Protein AF-A0A9W6JBR2-F1 (afdb_monomer)

Mean predicted aligned error: 6.33 Å

Sequence (77 aa):
MPSSPIFQAAKGTVFRHRKRGSTYTVVASATLQTNSPISDDASVVIYQSEDGKLWVRPVDEFFDGRFEELSPKDAPP

Organism: NCBI:txid518825

InterPro domains:
  IPR023387 DUF1653-like domain [PF07866] (14-64)
  IPR037135 DUF1653-like domain superfamily [G3DSA:2.30.30.320] (6-74)

Nearest PDB structures (foldseek):
  7krr-assembly1_B  TM=2.873E-01  e=1.617E+00  Severe acute respiratory syndrome coronavirus 2
  7sbo-assembly1_C  TM=3.039E-01  e=2.893E+00  Severe acute respiratory syndrome coronavirus 2
  6cs2-assembly1_A  TM=3.496E-01  e=4.852E+00  Severe acute respiratory syndrome-related coronavirus
  8uk1-assembly1_B  TM=2.811E-01  e=3.087E+00  Severe acute respiratory syndrome coronavirus 2

pLDDT: mean 88.45, std 14.84, range [40.59, 97.31]

Radius of gyration: 15.86 Å; Cα contacts (8 Å, |Δi|>4): 75; chains: 1; bounding box: 33×32×43 Å

Secondary structure (DSSP, 8-state):
-PPP----PPTT-EEE-TTT--EEE-----EE--SSPPPTT--EEEEE-TTS-EEEEEHHHHSSSSS----TTTS--

Structure (mmCIF, N/CA/C/O backbone):
data_AF-A0A9W6JBR2-F1
#
_entry.id   AF-A0A9W6JBR2-F1
#
loop_
_atom_site.group_PDB
_atom_site.id
_atom_site.type_symbol
_atom_site.label_atom_id
_atom_site.label_alt_id
_atom_site.label_comp_id
_atom_site.label_asym_id
_atom_site.label_entity_id
_atom_site.label_seq_id
_atom_site.pdbx_PDB_ins_code
_atom_site.Cartn_x
_atom_site.Cartn_y
_atom_site.Cartn_z
_atom_site.occupancy
_atom_site.B_iso_or_equiv
_atom_site.auth_seq_id
_atom_site.auth_comp_id
_atom_site.auth_asym_id
_atom_site.auth_atom_id
_atom_site.pdbx_PDB_model_num
ATOM 1 N N . MET A 1 1 ? 19.943 7.919 10.134 1.00 41.22 1 MET A N 1
ATOM 2 C CA . MET A 1 1 ? 19.825 8.352 8.725 1.00 41.22 1 MET A CA 1
ATOM 3 C C . MET A 1 1 ? 18.593 9.235 8.625 1.00 41.22 1 MET A C 1
ATOM 5 O O . MET A 1 1 ? 17.561 8.789 9.113 1.00 41.22 1 MET A O 1
ATOM 9 N N . PRO A 1 2 ? 18.673 10.476 8.122 1.00 40.59 2 PRO A N 1
ATOM 10 C CA . PRO A 1 2 ? 17.491 11.321 8.023 1.00 40.59 2 PRO A CA 1
ATOM 11 C C . PRO A 1 2 ? 16.557 10.735 6.961 1.00 40.59 2 PRO A C 1
ATOM 13 O O . PRO A 1 2 ? 16.954 10.511 5.819 1.00 40.59 2 PRO A O 1
ATOM 16 N N . SER A 1 3 ? 15.337 10.427 7.389 1.00 41.53 3 SER A N 1
ATOM 17 C CA . SER A 1 3 ? 14.210 10.008 6.566 1.00 41.53 3 SER A CA 1
ATOM 18 C C . SER A 1 3 ? 14.025 10.990 5.414 1.00 41.53 3 SER A C 1
ATOM 20 O O . SER A 1 3 ? 13.818 12.184 5.632 1.00 41.53 3 SER A O 1
ATOM 22 N N . SER A 1 4 ? 14.120 10.490 4.181 1.00 41.50 4 SER A N 1
ATOM 23 C CA . SER A 1 4 ? 13.784 11.260 2.987 1.00 41.50 4 SER A CA 1
ATOM 24 C C . SER A 1 4 ? 12.409 11.908 3.174 1.00 41.50 4 SER A C 1
ATOM 26 O O . SER A 1 4 ? 11.501 11.239 3.681 1.00 41.50 4 SER A O 1
ATOM 28 N N . PRO A 1 5 ? 12.226 13.184 2.792 1.00 47.00 5 PRO A N 1
ATOM 29 C CA . PRO A 1 5 ? 10.916 13.801 2.855 1.00 47.00 5 PRO A CA 1
ATOM 30 C C . PRO A 1 5 ? 9.995 12.994 1.945 1.00 47.00 5 PRO A C 1
ATOM 32 O O . PRO A 1 5 ? 10.164 12.970 0.726 1.00 47.00 5 PRO A O 1
ATOM 35 N N . ILE A 1 6 ? 9.043 12.283 2.548 1.00 54.34 6 ILE A N 1
ATOM 36 C CA . ILE A 1 6 ? 7.923 11.717 1.810 1.00 54.34 6 ILE A CA 1
ATOM 37 C C . ILE A 1 6 ? 7.236 12.935 1.201 1.00 54.34 6 ILE A C 1
ATOM 39 O O . ILE A 1 6 ? 6.675 13.750 1.933 1.00 54.34 6 ILE A O 1
ATOM 43 N N . PHE A 1 7 ? 7.309 13.097 -0.120 1.00 57.88 7 PHE A N 1
ATOM 44 C CA . PHE A 1 7 ? 6.408 14.003 -0.818 1.00 57.88 7 PHE A CA 1
ATOM 45 C C . PHE A 1 7 ? 4.992 13.457 -0.601 1.00 57.88 7 PHE A C 1
ATOM 47 O O . PHE A 1 7 ? 4.533 12.576 -1.323 1.00 57.88 7 PHE A O 1
ATOM 54 N N . GLN A 1 8 ? 4.333 13.913 0.464 1.00 63.12 8 GLN A N 1
ATOM 55 C CA . GLN A 1 8 ? 2.972 13.518 0.796 1.00 63.12 8 GLN A CA 1
ATOM 56 C C . GLN A 1 8 ? 2.032 14.287 -0.122 1.00 63.12 8 GLN A C 1
ATOM 58 O O . GLN A 1 8 ? 1.712 15.450 0.117 1.00 63.12 8 GLN A O 1
ATOM 63 N N . ALA A 1 9 ? 1.593 13.641 -1.198 1.00 78.06 9 ALA A N 1
ATOM 64 C CA . ALA A 1 9 ? 0.403 14.105 -1.887 1.00 78.06 9 ALA A CA 1
ATOM 65 C C . ALA A 1 9 ? -0.806 13.883 -0.963 1.00 78.06 9 ALA A C 1
ATOM 67 O O . ALA A 1 9 ? -0.938 12.823 -0.346 1.00 78.06 9 ALA A O 1
ATOM 68 N N . ALA A 1 10 ? -1.685 14.879 -0.852 1.00 84.81 10 ALA A N 1
ATOM 69 C CA . ALA A 1 10 ? -2.859 14.770 0.004 1.00 84.81 10 ALA A CA 1
ATOM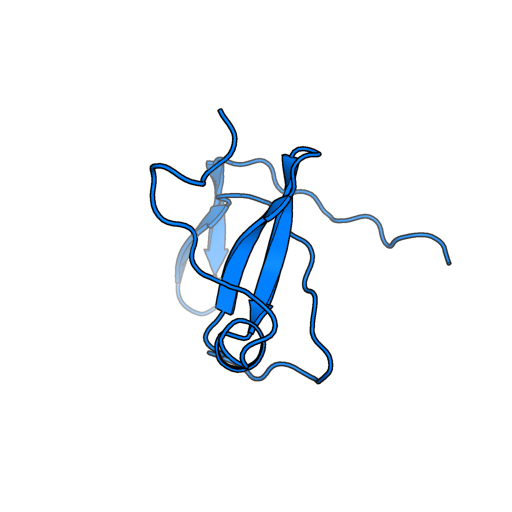 70 C C . ALA A 1 10 ? -3.816 13.688 -0.523 1.00 84.81 10 ALA A C 1
ATOM 72 O O . ALA A 1 10 ? -4.008 13.552 -1.737 1.00 84.81 10 ALA A O 1
ATOM 73 N N . LYS A 1 11 ? -4.455 12.945 0.386 1.00 91.06 11 LYS A N 1
ATOM 74 C CA . LYS A 1 11 ? -5.544 12.022 0.038 1.00 91.06 11 LYS A CA 1
ATOM 75 C C . LYS A 1 11 ? -6.621 12.764 -0.764 1.00 91.06 11 LYS A C 1
ATOM 77 O O . LYS A 1 11 ? -7.012 13.868 -0.404 1.00 91.06 11 LY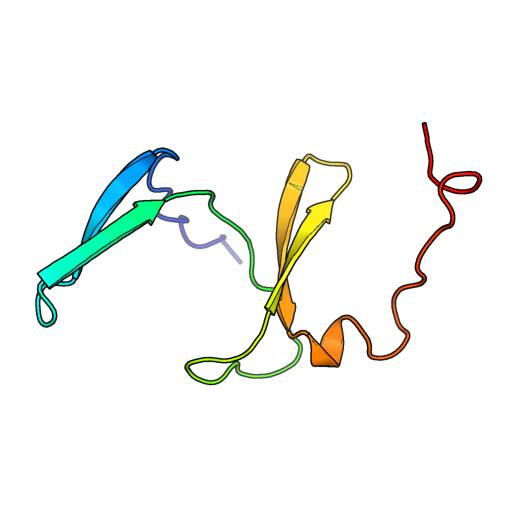S A O 1
ATOM 82 N N . GLY A 1 12 ? -7.086 12.159 -1.853 1.00 93.56 12 GLY A N 1
ATOM 83 C CA . GLY A 1 12 ? -8.039 12.755 -2.792 1.00 93.56 12 GLY A CA 1
ATOM 84 C C . GLY A 1 12 ? -7.398 13.547 -3.936 1.00 93.56 12 GLY A C 1
ATOM 85 O O . GLY A 1 12 ? -8.092 13.876 -4.895 1.00 93.56 12 GLY A O 1
ATOM 86 N N . THR A 1 13 ? -6.087 13.815 -3.897 1.00 95.69 13 THR A N 1
ATOM 87 C CA . THR A 1 13 ? -5.396 14.484 -5.013 1.00 95.69 13 THR A CA 1
ATOM 88 C C . THR A 1 13 ? -5.414 13.592 -6.252 1.00 95.69 13 THR A C 1
ATOM 90 O O . THR A 1 13 ? -5.072 12.411 -6.169 1.00 95.69 13 THR A O 1
ATOM 93 N N . VAL A 1 14 ? -5.776 14.154 -7.408 1.00 96.19 14 VAL A N 1
ATOM 94 C CA . VAL A 1 14 ? -5.848 13.425 -8.682 1.00 96.19 14 VAL A CA 1
ATOM 95 C C . VAL A 1 14 ? -4.619 13.719 -9.542 1.00 96.19 14 VAL A C 1
ATOM 97 O O . VAL A 1 14 ? -4.294 14.874 -9.810 1.00 96.19 14 VAL A O 1
ATOM 100 N N . PHE A 1 15 ? -3.961 12.666 -10.022 1.00 95.19 15 PHE A N 1
ATOM 101 C CA . PHE A 1 15 ? -2.832 12.717 -10.948 1.00 95.19 15 PHE A CA 1
ATOM 102 C C . PHE A 1 15 ? -3.209 12.102 -12.292 1.00 95.19 15 PHE A C 1
ATOM 104 O O . PHE A 1 15 ? -3.960 11.133 -12.359 1.00 95.19 15 PHE A O 1
ATOM 111 N N . ARG A 1 16 ? -2.636 12.625 -13.378 1.00 96.94 16 ARG A N 1
ATOM 112 C CA . ARG A 1 16 ? -2.774 12.061 -14.726 1.00 96.94 16 ARG A CA 1
ATOM 113 C C . ARG A 1 16 ? -1.439 11.497 -15.197 1.00 96.94 16 ARG A C 1
ATOM 115 O O . ARG A 1 16 ? -0.436 12.210 -15.230 1.00 96.94 16 ARG A O 1
ATOM 122 N N . HIS A 1 17 ? -1.425 10.236 -15.623 1.00 95.88 17 HIS A N 1
ATOM 123 C CA . HIS A 1 17 ? -0.242 9.624 -16.220 1.00 95.88 17 HIS A CA 1
ATOM 124 C C . HIS A 1 17 ? 0.016 10.224 -17.606 1.00 95.88 17 HIS A C 1
ATOM 126 O O . HIS A 1 17 ? -0.781 10.050 -18.529 1.00 95.88 17 HIS A O 1
ATOM 132 N N . ARG A 1 18 ? 1.144 10.926 -17.766 1.00 95.69 18 ARG A N 1
ATOM 133 C CA . ARG A 1 18 ? 1.431 11.749 -18.957 1.00 95.69 18 ARG A CA 1
ATOM 134 C C . ARG A 1 18 ? 1.382 10.965 -20.271 1.00 95.69 18 ARG A C 1
ATOM 136 O O . ARG A 1 18 ? 0.808 11.451 -21.235 1.00 95.69 18 ARG A O 1
ATOM 143 N N . LYS A 1 19 ? 1.938 9.748 -20.296 1.00 96.44 19 LYS A N 1
ATOM 144 C CA . LYS A 1 19 ? 2.028 8.922 -21.514 1.00 96.44 19 LYS A CA 1
ATOM 145 C C . LYS A 1 19 ? 0.728 8.183 -21.857 1.00 96.44 19 LYS A C 1
ATOM 147 O O . LYS A 1 19 ? 0.406 8.052 -23.027 1.00 96.44 19 LYS A O 1
ATOM 152 N N . ARG A 1 20 ? 0.002 7.674 -20.852 1.00 95.88 20 ARG A N 1
ATOM 153 C CA . ARG A 1 20 ? -1.207 6.834 -21.059 1.00 95.88 20 ARG A CA 1
ATOM 154 C C . ARG A 1 20 ? -2.513 7.633 -21.015 1.00 95.88 20 ARG A C 1
ATOM 156 O O . ARG A 1 20 ? -3.525 7.157 -21.500 1.00 95.88 20 ARG A O 1
ATOM 163 N N . GLY A 1 21 ? -2.511 8.820 -20.410 1.00 96.38 21 GLY A N 1
ATOM 164 C CA . GLY A 1 21 ? -3.704 9.652 -20.245 1.00 96.38 21 GLY A CA 1
ATOM 165 C C . GLY A 1 21 ? -4.615 9.270 -19.072 1.00 96.38 21 GLY A C 1
ATOM 166 O O . GLY A 1 21 ? -5.436 10.094 -18.688 1.00 96.38 21 GLY A O 1
ATOM 167 N N . SER A 1 22 ? -4.444 8.089 -18.470 1.00 97.31 22 SER A N 1
ATOM 168 C CA . SER A 1 22 ? -5.221 7.615 -17.314 1.00 97.31 22 SER A CA 1
ATOM 169 C C . SER A 1 22 ? -5.058 8.504 -16.076 1.00 97.31 22 SER A C 1
ATOM 171 O O . SER A 1 22 ? -3.984 9.070 -15.850 1.00 97.31 22 SER A O 1
ATOM 173 N N . THR A 1 23 ? -6.104 8.582 -15.256 1.00 97.25 23 THR A N 1
ATOM 174 C CA . THR A 1 23 ? -6.131 9.337 -13.995 1.00 97.25 23 THR A CA 1
ATOM 175 C C . THR A 1 23 ? -6.115 8.414 -12.783 1.00 97.25 23 THR A C 1
ATOM 177 O O . THR A 1 23 ? -6.735 7.356 -12.807 1.00 97.25 23 THR A O 1
ATOM 180 N N . TYR A 1 24 ? -5.451 8.847 -11.714 1.00 96.50 24 TYR A N 1
ATOM 181 C CA . TYR A 1 24 ? -5.310 8.120 -10.455 1.00 96.50 24 TYR A CA 1
ATOM 182 C C . TYR A 1 24 ? -5.549 9.069 -9.288 1.00 96.50 24 TYR A C 1
ATOM 184 O O . TYR A 1 24 ? -5.091 10.210 -9.319 1.00 96.50 24 TYR A O 1
ATOM 192 N N . THR A 1 25 ? -6.222 8.590 -8.249 1.00 96.44 25 THR A N 1
ATOM 193 C CA . THR A 1 25 ? -6.479 9.362 -7.030 1.00 96.44 25 THR A CA 1
ATOM 194 C C . THR A 1 25 ? -5.598 8.840 -5.908 1.00 96.44 25 THR A C 1
ATOM 196 O O . THR A 1 25 ? -5.544 7.635 -5.668 1.00 96.44 25 THR A O 1
ATOM 199 N N . VAL A 1 26 ? -4.920 9.736 -5.195 1.00 95.25 26 VAL A N 1
ATOM 200 C CA . VAL A 1 26 ? -4.134 9.368 -4.015 1.00 95.25 26 VAL A CA 1
ATOM 201 C C . VAL A 1 26 ? -5.075 8.920 -2.904 1.00 95.25 26 VAL A C 1
ATOM 203 O O . VAL A 1 26 ? -5.920 9.690 -2.450 1.00 95.25 26 VAL A O 1
ATOM 206 N N . VAL A 1 27 ? -4.913 7.681 -2.444 1.00 95.25 27 VAL A N 1
ATOM 207 C CA . VAL A 1 27 ? -5.711 7.120 -1.344 1.00 95.25 27 VAL A CA 1
ATOM 208 C C . VAL A 1 27 ? -5.019 7.334 -0.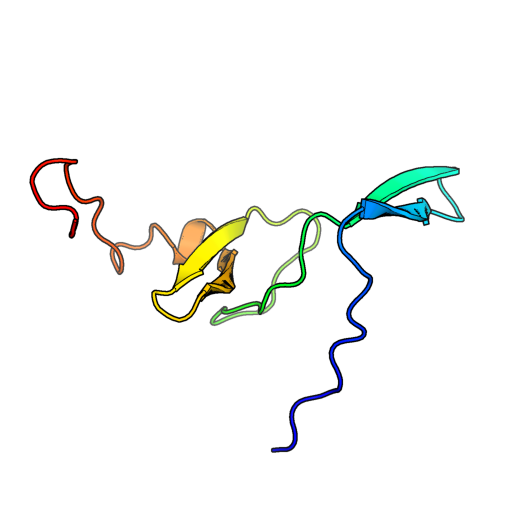000 1.00 95.25 27 VAL A C 1
ATOM 210 O O . VAL A 1 27 ? -5.666 7.755 0.957 1.00 95.25 27 VAL A O 1
ATOM 213 N N . ALA A 1 28 ? -3.712 7.074 0.070 1.00 92.19 28 ALA A N 1
ATOM 214 C CA . ALA A 1 28 ? -2.882 7.306 1.246 1.00 92.19 28 ALA A CA 1
ATOM 215 C C . ALA A 1 28 ? -1.384 7.260 0.887 1.00 92.19 28 ALA A C 1
ATOM 217 O O . ALA A 1 28 ? -1.019 6.819 -0.202 1.00 92.19 28 ALA A O 1
ATOM 218 N N . SER A 1 29 ? -0.528 7.691 1.818 1.00 91.75 29 SER A N 1
ATOM 219 C CA . SER A 1 29 ? 0.923 7.454 1.778 1.00 91.75 29 SER A CA 1
ATOM 220 C C . SER A 1 29 ? 1.280 6.340 2.764 1.00 91.75 29 SER A C 1
ATOM 222 O O . SER A 1 29 ? 0.765 6.332 3.880 1.00 91.75 29 SER A O 1
ATOM 224 N N . ALA A 1 30 ? 2.157 5.418 2.370 1.00 94.06 30 ALA A N 1
ATOM 225 C CA . ALA A 1 30 ? 2.540 4.261 3.178 1.00 94.06 30 ALA A CA 1
ATOM 226 C C . ALA A 1 30 ? 4.040 3.954 3.039 1.00 94.06 30 ALA A C 1
ATOM 228 O O . ALA A 1 30 ? 4.690 4.401 2.092 1.00 94.06 30 ALA A O 1
ATOM 229 N N . THR A 1 31 ? 4.598 3.216 4.000 1.00 95.12 31 THR A N 1
ATOM 230 C CA . THR A 1 31 ? 6.015 2.815 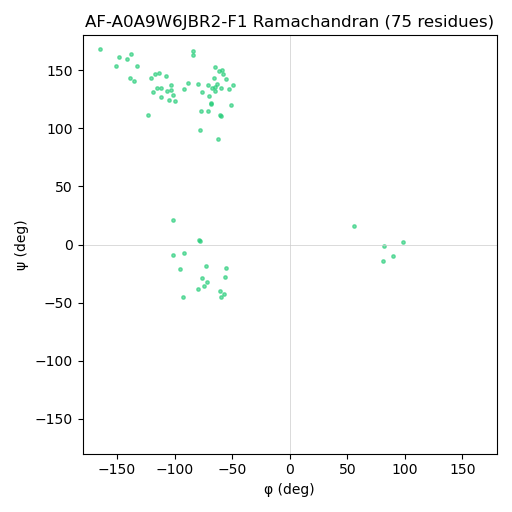4.009 1.00 95.12 31 THR A CA 1
ATOM 231 C C . THR A 1 31 ? 6.161 1.384 3.503 1.00 95.12 31 THR A C 1
ATOM 233 O O . THR A 1 31 ? 5.569 0.475 4.080 1.00 95.12 31 THR A O 1
ATOM 236 N N . LEU A 1 32 ? 6.972 1.171 2.464 1.00 96.12 32 LEU A N 1
ATOM 237 C CA . LEU A 1 32 ? 7.320 -0.175 2.008 1.00 96.12 32 LEU A CA 1
ATOM 238 C C . LEU A 1 32 ? 8.235 -0.862 3.031 1.00 96.12 32 LEU A C 1
ATOM 240 O O . LEU A 1 32 ? 9.270 -0.315 3.414 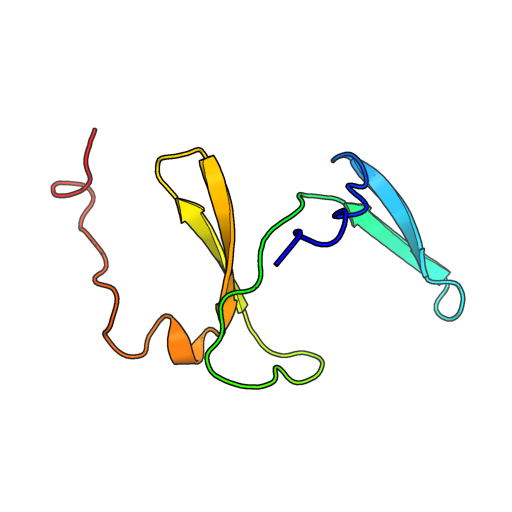1.00 96.12 32 LEU A O 1
ATOM 244 N N . GLN A 1 33 ? 7.858 -2.068 3.441 1.00 95.06 33 GLN A N 1
ATOM 245 C CA . GLN A 1 33 ? 8.645 -2.961 4.276 1.00 95.06 33 GLN A CA 1
ATOM 246 C C . GLN A 1 33 ? 8.823 -4.283 3.532 1.00 95.06 33 GLN A C 1
ATOM 248 O O . GLN A 1 33 ? 7.866 -5.020 3.318 1.00 95.06 33 GLN A O 1
ATOM 253 N N . THR A 1 34 ? 10.053 -4.561 3.119 1.00 96.19 34 THR A N 1
ATOM 254 C CA . THR A 1 34 ? 10.408 -5.752 2.343 1.00 96.19 34 THR A CA 1
ATOM 255 C C . THR A 1 34 ? 11.848 -6.150 2.640 1.00 96.19 34 THR A C 1
ATOM 257 O O . THR A 1 34 ? 12.662 -5.310 3.039 1.00 96.19 34 THR A O 1
ATOM 260 N N . ASN A 1 35 ? 12.155 -7.433 2.475 1.00 92.75 35 ASN A N 1
ATOM 261 C CA . ASN A 1 35 ? 13.499 -7.984 2.609 1.00 92.75 35 ASN A CA 1
ATOM 262 C C . ASN A 1 35 ? 14.276 -8.023 1.279 1.00 92.75 35 ASN A C 1
ATOM 264 O O . ASN A 1 35 ? 15.467 -8.338 1.283 1.00 92.75 35 ASN A O 1
ATOM 268 N N . SER A 1 36 ? 13.624 -7.713 0.156 1.00 91.06 36 SER A N 1
ATOM 269 C CA . SER A 1 36 ? 14.182 -7.854 -1.188 1.00 91.06 36 SER A CA 1
ATOM 270 C C . SER A 1 36 ? 13.637 -6.781 -2.143 1.00 91.06 36 SER A C 1
ATOM 272 O O . SER A 1 36 ? 12.648 -6.113 -1.843 1.00 91.06 36 SER A O 1
ATOM 274 N N . PRO A 1 37 ? 14.297 -6.520 -3.285 1.00 94.38 37 PRO A N 1
ATOM 275 C CA . PRO A 1 37 ? 13.753 -5.610 -4.286 1.00 94.38 37 PRO A CA 1
ATOM 276 C C . PRO A 1 37 ? 12.395 -6.092 -4.809 1.00 94.38 37 PRO A C 1
ATOM 278 O O . PRO A 1 37 ? 12.244 -7.254 -5.180 1.00 94.38 37 PRO A O 1
ATOM 281 N N . ILE A 1 38 ? 11.432 -5.177 -4.905 1.00 94.06 38 ILE A N 1
ATOM 282 C CA . ILE A 1 38 ? 10.115 -5.460 -5.476 1.00 94.06 38 ILE A CA 1
ATOM 283 C C . ILE A 1 38 ? 10.118 -5.232 -6.995 1.00 94.06 38 ILE A C 1
ATOM 285 O O . ILE A 1 38 ? 10.716 -4.272 -7.486 1.00 94.06 38 ILE A O 1
ATOM 289 N N . SER A 1 39 ? 9.466 -6.127 -7.738 1.00 94.62 39 SER A N 1
ATOM 290 C CA . SER A 1 39 ? 9.317 -6.020 -9.197 1.00 94.62 39 SER A CA 1
ATOM 291 C C . SER A 1 39 ? 8.134 -5.131 -9.588 1.00 94.62 39 SER A C 1
ATOM 293 O O . SER A 1 39 ? 7.249 -4.869 -8.773 1.00 94.62 39 SER A O 1
ATOM 295 N N . ASP A 1 40 ? 8.108 -4.686 -10.846 1.00 94.56 40 ASP A N 1
ATOM 296 C CA . ASP A 1 40 ? 6.911 -4.054 -11.413 1.00 94.56 40 ASP A CA 1
ATOM 297 C C . ASP A 1 40 ? 5.715 -5.019 -11.342 1.00 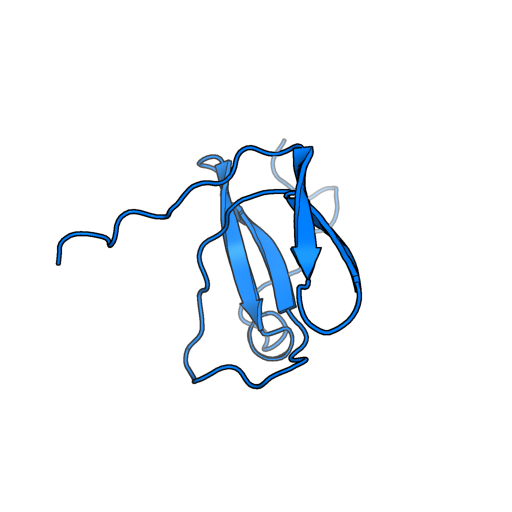94.56 40 ASP A C 1
ATOM 299 O O . ASP A 1 40 ? 5.895 -6.237 -11.410 1.00 94.56 40 ASP A O 1
ATOM 303 N N . ASP A 1 41 ? 4.513 -4.471 -11.158 1.00 93.50 41 ASP A N 1
ATOM 304 C CA . ASP A 1 41 ? 3.255 -5.219 -10.986 1.00 93.50 41 ASP A CA 1
ATOM 305 C C . ASP A 1 41 ? 3.232 -6.252 -9.831 1.00 93.50 41 ASP A C 1
ATOM 307 O O . ASP A 1 41 ? 2.338 -7.100 -9.753 1.00 93.50 41 ASP A O 1
ATOM 311 N N . ALA A 1 42 ? 4.181 -6.187 -8.892 1.00 96.06 42 ALA A N 1
ATOM 312 C CA . ALA A 1 42 ? 4.196 -7.081 -7.740 1.00 96.06 42 ALA A CA 1
ATOM 313 C C . ALA A 1 42 ? 2.964 -6.888 -6.839 1.00 96.06 42 ALA A C 1
ATOM 315 O O . ALA A 1 42 ? 2.547 -5.770 -6.524 1.00 96.06 42 ALA A O 1
ATOM 316 N N . SER A 1 43 ? 2.405 -8.006 -6.373 1.00 97.25 43 SER A N 1
ATOM 317 C CA . SER A 1 43 ? 1.263 -8.002 -5.458 1.00 97.25 43 SER A CA 1
ATOM 318 C C . SER A 1 43 ? 1.700 -7.647 -4.036 1.00 97.25 43 SER A C 1
ATOM 320 O O . SER A 1 43 ? 2.643 -8.230 -3.498 1.00 97.25 43 SER A O 1
ATOM 322 N N . VAL A 1 44 ? 0.984 -6.711 -3.410 1.00 97.25 44 VAL A N 1
ATOM 323 C CA . VAL A 1 44 ? 1.293 -6.199 -2.067 1.00 97.25 44 VAL A CA 1
ATOM 324 C C . VAL A 1 44 ? 0.058 -6.148 -1.172 1.00 97.25 44 VAL A C 1
ATOM 326 O O . VAL A 1 44 ? -1.064 -5.982 -1.649 1.00 97.25 44 VAL A O 1
ATOM 329 N N . VAL A 1 45 ? 0.284 -6.232 0.137 1.00 97.19 45 VAL A N 1
ATOM 330 C CA . VAL A 1 45 ? -0.700 -5.977 1.194 1.00 97.19 45 VAL A CA 1
ATOM 331 C C . VAL A 1 45 ? -0.426 -4.605 1.798 1.00 97.19 45 VAL A C 1
ATOM 333 O O . VAL A 1 45 ? 0.718 -4.284 2.129 1.00 97.19 45 VAL A O 1
ATOM 336 N N . ILE A 1 46 ? -1.478 -3.799 1.955 1.00 96.88 46 ILE A N 1
ATOM 337 C CA . ILE A 1 46 ? -1.433 -2.539 2.704 1.00 96.88 46 ILE A CA 1
ATOM 338 C C . ILE A 1 46 ? -2.122 -2.772 4.046 1.00 96.88 46 ILE A C 1
ATOM 340 O O . ILE A 1 46 ? -3.277 -3.189 4.072 1.00 96.88 46 ILE A O 1
ATOM 344 N N . TYR A 1 47 ? -1.434 -2.490 5.148 1.00 96.12 47 TYR A N 1
ATOM 345 C CA . TYR A 1 47 ? -1.961 -2.659 6.504 1.00 96.12 47 TYR A CA 1
ATOM 346 C C . TYR A 1 47 ? -1.576 -1.478 7.395 1.00 96.12 47 TYR A C 1
ATOM 348 O O . TYR A 1 47 ? -0.710 -0.672 7.046 1.00 96.12 47 TYR A O 1
ATOM 356 N N . GLN A 1 48 ? -2.252 -1.349 8.533 1.00 95.50 48 GLN A N 1
A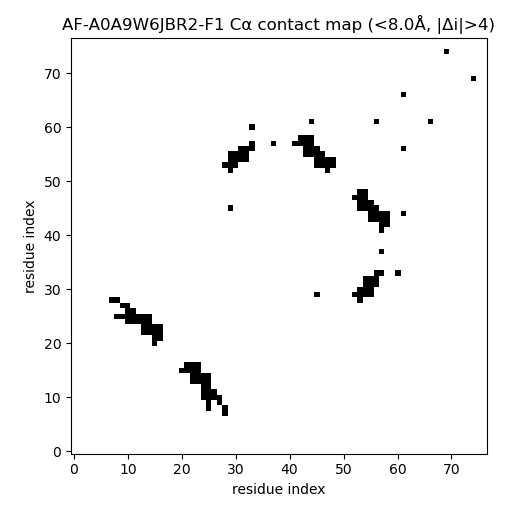TOM 357 C CA . GLN A 1 48 ? -2.057 -0.263 9.488 1.00 95.50 48 GLN A CA 1
ATOM 358 C C . GLN A 1 48 ? -1.518 -0.826 10.805 1.00 95.50 48 GLN A C 1
ATOM 360 O O . GLN A 1 48 ? -2.017 -1.842 11.280 1.00 95.50 48 GLN A O 1
ATOM 365 N N . SER A 1 49 ? -0.503 -0.188 11.386 1.00 94.12 49 SER A N 1
ATOM 366 C CA . SER A 1 49 ? -0.066 -0.480 12.756 1.00 94.12 49 SER A CA 1
ATOM 367 C C . SER A 1 49 ? -0.900 0.280 13.790 1.00 94.12 49 SER A C 1
ATOM 369 O O . SER A 1 49 ? -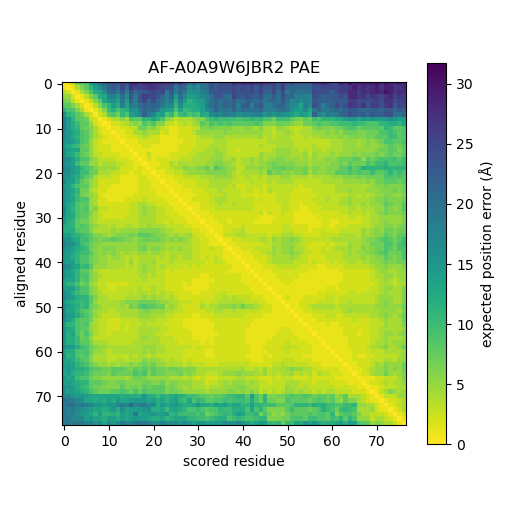1.615 1.221 13.457 1.00 94.12 49 SER A O 1
ATOM 371 N N . GLU A 1 50 ? -0.785 -0.105 15.060 1.00 93.94 50 GLU A N 1
ATOM 372 C CA . GLU A 1 50 ? -1.529 0.498 16.180 1.00 93.94 50 GLU A CA 1
ATOM 373 C C . GLU A 1 50 ? -1.323 2.020 16.315 1.00 93.94 50 GLU A C 1
ATOM 375 O O . GLU A 1 50 ? -2.216 2.738 16.752 1.00 93.94 50 GLU A O 1
ATOM 380 N N . ASP A 1 51 ? -0.171 2.538 15.879 1.00 93.06 51 ASP A N 1
ATOM 381 C CA . ASP A 1 51 ? 0.155 3.973 15.840 1.00 93.06 51 ASP A CA 1
ATOM 382 C C . ASP A 1 51 ? -0.474 4.724 14.644 1.00 93.06 51 ASP A C 1
ATOM 384 O O . ASP A 1 51 ? -0.208 5.907 14.422 1.00 93.06 51 ASP A O 1
ATOM 388 N N . GLY A 1 52 ? -1.291 4.039 13.843 1.00 91.81 52 GLY A N 1
ATOM 389 C CA . GLY A 1 52 ? -1.965 4.582 12.671 1.00 91.81 52 GLY A CA 1
ATOM 390 C C . GLY A 1 52 ? -1.104 4.635 11.406 1.00 91.81 52 GLY A C 1
ATOM 391 O O . GLY A 1 52 ? -1.610 5.038 10.351 1.00 91.81 52 GLY A O 1
ATOM 392 N N . LYS A 1 53 ? 0.167 4.221 11.462 1.00 94.19 53 LYS A N 1
ATOM 393 C CA . LYS A 1 53 ? 1.065 4.226 10.303 1.00 94.19 53 LYS A CA 1
ATOM 394 C C . LYS A 1 53 ? 0.676 3.147 9.295 1.00 94.19 53 LYS A C 1
ATOM 396 O O . LYS A 1 53 ? 0.400 2.007 9.653 1.00 94.19 53 LYS A O 1
ATOM 401 N N . LEU A 1 54 ? 0.702 3.507 8.011 1.00 96.31 54 LEU A N 1
ATOM 402 C CA . LEU A 1 54 ? 0.447 2.571 6.920 1.00 96.31 54 LEU A CA 1
ATOM 403 C C . LEU A 1 54 ? 1.736 1.927 6.416 1.00 96.31 54 LEU A C 1
ATOM 405 O O . LEU A 1 54 ? 2.728 2.605 6.115 1.00 96.31 54 LEU A O 1
ATOM 409 N N . TRP A 1 55 ? 1.669 0.615 6.257 1.00 96.38 55 TRP A N 1
ATOM 410 C CA . TRP A 1 55 ? 2.723 -0.244 5.752 1.00 96.38 55 TRP A CA 1
ATOM 411 C C . TRP A 1 55 ? 2.285 -0.903 4.453 1.00 96.38 55 TRP A C 1
ATOM 413 O O . TRP A 1 55 ? 1.111 -1.211 4.265 1.00 96.38 55 TRP A O 1
ATOM 423 N N . VAL A 1 56 ? 3.246 -1.115 3.564 1.00 97.12 56 VAL A N 1
ATOM 424 C CA . VAL A 1 56 ? 3.094 -1.928 2.357 1.00 97.12 56 VAL A CA 1
ATOM 425 C C . VAL A 1 56 ? 4.087 -3.073 2.466 1.00 97.12 56 VAL A C 1
ATOM 427 O O . VAL A 1 56 ? 5.256 -2.819 2.754 1.00 97.12 56 VAL A O 1
ATOM 430 N N . ARG A 1 57 ? 3.657 -4.310 2.235 1.00 96.81 57 ARG A N 1
ATOM 431 C CA . ARG A 1 57 ? 4.531 -5.492 2.253 1.00 96.81 57 ARG A CA 1
ATOM 432 C C . ARG A 1 57 ? 4.173 -6.442 1.104 1.00 96.81 57 ARG A C 1
ATOM 434 O O . ARG A 1 57 ? 2.987 -6.542 0.786 1.00 96.81 57 ARG A O 1
ATOM 441 N N . PRO A 1 58 ? 5.145 -7.117 0.464 1.00 97.12 58 PRO A N 1
ATOM 442 C CA . PRO A 1 58 ? 4.856 -8.146 -0.536 1.00 97.12 58 PRO A CA 1
ATOM 443 C C . PRO A 1 58 ? 3.935 -9.247 0.007 1.00 97.12 58 PRO A C 1
ATOM 445 O O . PRO A 1 58 ? 4.030 -9.613 1.178 1.00 97.12 58 PRO A O 1
ATOM 448 N N . VAL A 1 59 ? 3.023 -9.751 -0.831 1.00 96.19 59 VAL A N 1
ATOM 449 C CA . VAL A 1 59 ? 2.047 -10.792 -0.442 1.00 96.19 59 VAL A CA 1
ATOM 450 C C . VAL A 1 59 ? 2.751 -12.068 0.021 1.00 96.19 59 VAL A C 1
ATOM 452 O O . VAL A 1 59 ? 2.401 -12.618 1.059 1.00 96.19 59 VAL A O 1
ATOM 455 N N . ASP A 1 60 ? 3.764 -12.512 -0.713 1.00 94.38 60 ASP A N 1
ATOM 456 C CA . ASP A 1 60 ? 4.571 -13.687 -0.381 1.00 94.38 60 ASP A CA 1
ATOM 457 C C . ASP A 1 60 ? 5.284 -13.546 0.970 1.00 94.38 60 ASP A C 1
ATOM 459 O O . ASP A 1 60 ? 5.289 -14.491 1.747 1.00 94.38 60 ASP A O 1
ATOM 463 N N . GLU A 1 61 ? 5.813 -12.362 1.291 1.00 95.31 61 GLU A N 1
ATOM 464 C CA . GLU A 1 61 ? 6.398 -12.077 2.606 1.00 95.31 61 GLU A CA 1
ATOM 465 C C . GLU A 1 61 ? 5.365 -11.943 3.730 1.00 95.31 61 GLU A C 1
ATOM 467 O O . GLU A 1 61 ? 5.692 -12.199 4.887 1.00 95.31 61 GLU A O 1
ATOM 472 N N . PHE A 1 62 ? 4.163 -11.443 3.436 1.00 95.81 62 PHE A N 1
ATOM 473 C CA . PHE A 1 62 ? 3.122 -11.250 4.448 1.00 95.81 62 PHE A CA 1
ATOM 474 C C . PHE A 1 62 ? 2.487 -12.588 4.850 1.00 95.81 62 PHE A C 1
ATOM 476 O O . PHE A 1 62 ? 2.176 -12.799 6.018 1.00 95.81 62 PHE A O 1
ATOM 483 N N . PHE A 1 63 ? 2.341 -13.513 3.902 1.00 95.56 63 PHE A N 1
ATOM 484 C CA . PHE A 1 63 ? 1.741 -14.830 4.129 1.00 95.56 63 PHE A CA 1
ATOM 485 C C . PHE A 1 63 ? 2.777 -15.961 4.262 1.00 95.56 63 PHE A C 1
ATOM 487 O O . PHE A 1 63 ? 2.432 -17.130 4.110 1.00 95.56 63 PHE A O 1
ATOM 494 N N . ASP A 1 64 ? 4.036 -15.647 4.586 1.00 94.44 64 ASP A N 1
ATOM 495 C CA . ASP A 1 64 ? 5.098 -16.648 4.794 1.00 94.44 64 ASP A CA 1
ATOM 496 C C . ASP A 1 64 ? 5.046 -17.357 6.163 1.00 94.44 64 ASP A C 1
ATOM 498 O O . ASP A 1 64 ? 5.913 -18.176 6.474 1.00 94.44 64 ASP A O 1
ATOM 502 N N . GLY A 1 65 ? 4.039 -17.045 6.984 1.00 93.38 65 GLY A N 1
ATOM 503 C CA . GLY A 1 65 ? 3.850 -17.597 8.327 1.00 93.38 65 GLY A CA 1
ATOM 504 C C . GLY A 1 65 ? 4.342 -16.703 9.469 1.00 93.38 65 GLY A C 1
ATOM 505 O O . GLY A 1 65 ? 4.234 -17.098 10.627 1.00 93.38 65 GLY A O 1
ATOM 506 N N . ARG A 1 66 ? 4.857 -15.495 9.190 1.00 91.19 66 ARG A N 1
ATOM 507 C CA . ARG A 1 66 ? 5.190 -14.498 10.233 1.00 91.19 66 ARG A CA 1
ATOM 508 C C . ARG A 1 66 ? 3.973 -13.841 10.886 1.00 91.19 66 ARG A C 1
ATOM 510 O O . ARG A 1 66 ? 4.123 -13.238 11.947 1.00 91.19 66 ARG A O 1
ATOM 517 N N . PHE A 1 67 ? 2.811 -13.916 10.245 1.00 94.00 67 PHE A N 1
ATOM 518 C CA . PHE A 1 67 ? 1.560 -13.336 10.720 1.00 94.00 67 PHE A CA 1
ATOM 519 C C . PHE A 1 67 ? 0.511 -14.432 10.892 1.00 94.00 67 PHE A C 1
ATOM 521 O O . PHE A 1 67 ? 0.445 -15.368 10.096 1.00 94.00 67 PHE A O 1
ATOM 528 N N . GLU A 1 68 ? -0.312 -14.286 11.924 1.00 93.44 68 GLU A N 1
ATOM 529 C CA . GLU A 1 68 ? -1.458 -15.146 12.200 1.00 93.44 68 GLU A CA 1
ATOM 530 C C . GLU A 1 68 ? -2.745 -14.343 11.996 1.00 93.44 68 GLU A C 1
ATOM 532 O O . GLU A 1 68 ? -2.852 -13.197 12.440 1.00 93.44 68 GLU A O 1
ATOM 537 N N . GLU A 1 69 ? -3.718 -14.936 11.306 1.00 91.75 69 GLU A N 1
ATOM 538 C CA . GLU A 1 69 ? -5.054 -14.360 11.197 1.00 91.75 69 GLU A CA 1
ATOM 539 C C . GLU A 1 69 ? -5.810 -14.611 12.502 1.00 91.75 69 GLU A C 1
ATOM 541 O O . GLU A 1 69 ? -6.094 -15.752 12.865 1.00 91.75 69 GLU A O 1
ATOM 546 N N . LEU A 1 70 ? -6.133 -13.535 13.217 1.00 91.44 70 LEU A N 1
ATOM 547 C CA . LEU A 1 70 ? -6.919 -13.628 14.439 1.00 91.44 70 LEU A CA 1
ATOM 548 C C . LEU A 1 70 ? -8.399 -13.774 14.101 1.00 91.44 70 LEU A C 1
ATOM 550 O O . LEU A 1 70 ? -8.939 -13.058 13.253 1.00 91.44 70 LEU A O 1
ATOM 554 N N . SER A 1 71 ? -9.084 -14.660 14.826 1.00 88.94 71 SER A N 1
ATOM 555 C CA . SER A 1 71 ? -10.540 -14.678 14.784 1.00 88.94 71 SER A CA 1
ATOM 556 C C . SER A 1 71 ? -11.086 -13.370 15.382 1.00 88.94 71 SER A C 1
ATOM 558 O O . SER A 1 71 ? -10.455 -12.794 16.273 1.00 88.94 71 SER A O 1
ATOM 560 N N . PRO A 1 72 ? -12.286 -12.905 14.989 1.00 84.12 72 PRO A N 1
ATOM 561 C CA . PRO A 1 72 ? -12.882 -11.698 15.570 1.00 84.12 72 PRO A CA 1
ATOM 562 C C . PRO A 1 72 ? -13.027 -11.733 17.099 1.00 84.12 72 PRO A C 1
ATOM 564 O O . PRO A 1 72 ? -13.180 -10.690 17.721 1.00 84.12 72 PRO A O 1
ATOM 567 N N . LYS A 1 73 ? -13.005 -12.925 17.708 1.00 85.69 73 LYS A N 1
ATOM 568 C CA . LYS A 1 73 ? -13.058 -13.108 19.162 1.00 85.69 73 LYS A CA 1
ATOM 569 C C . LYS A 1 73 ? -11.722 -12.793 19.845 1.00 85.69 73 LYS A C 1
ATOM 571 O O . LYS A 1 73 ? -11.725 -12.404 21.009 1.00 85.69 73 LYS A O 1
ATOM 576 N N . ASP A 1 74 ? -10.618 -12.990 19.132 1.00 83.88 74 ASP A N 1
ATOM 577 C CA . ASP A 1 74 ? -9.254 -12.853 19.648 1.00 83.88 74 ASP A CA 1
ATOM 578 C C . ASP A 1 74 ? -8.618 -11.515 19.236 1.00 83.88 74 ASP A C 1
ATOM 580 O O . ASP A 1 74 ? -7.551 -11.154 19.732 1.00 83.88 74 ASP A O 1
ATOM 584 N N . ALA A 1 75 ? -9.277 -10.766 18.343 1.00 78.19 75 ALA A N 1
ATOM 585 C CA . ALA A 1 75 ? -8.879 -9.416 17.984 1.00 78.19 75 ALA A CA 1
ATOM 586 C C . ALA A 1 75 ? -9.024 -8.472 19.197 1.00 78.19 75 ALA A C 1
ATOM 588 O O . ALA A 1 75 ? -10.040 -8.527 19.900 1.00 78.19 75 ALA A O 1
ATOM 589 N N . PRO A 1 76 ? -8.035 -7.598 19.455 1.00 76.00 76 PRO A N 1
ATOM 590 C CA . PRO A 1 76 ? -8.174 -6.570 20.476 1.00 76.00 76 PRO A CA 1
ATOM 591 C C . PRO A 1 76 ? -9.373 -5.644 20.176 1.00 76.00 76 PRO A C 1
ATOM 593 O O . PRO A 1 76 ? -9.732 -5.481 19.006 1.00 76.00 76 PRO A O 1
ATOM 596 N N . PRO A 1 77 ? -10.010 -5.085 21.225 1.00 67.69 77 PRO A N 1
ATOM 597 C CA . PRO A 1 77 ? -11.185 -4.222 21.097 1.00 67.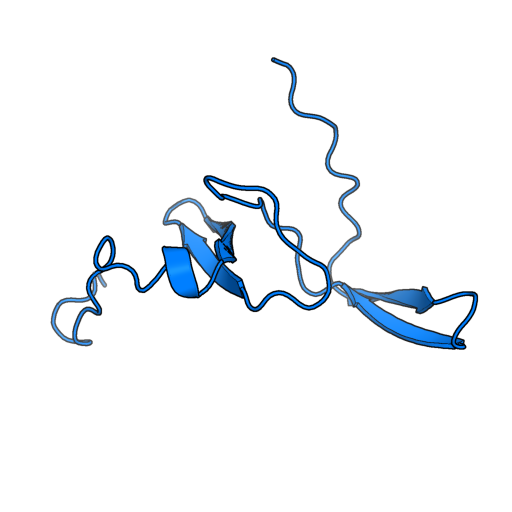69 77 PRO A CA 1
ATOM 598 C C . PRO A 1 77 ? -10.909 -2.906 20.360 1.00 67.69 77 PRO A C 1
ATOM 600 O O . PRO A 1 77 ? -9.756 -2.419 20.410 1.00 67.69 77 PRO A O 1
#

Solvent-accessible surface area (backbone atoms only — not comparable to full-atom values): 5268 Å² total; per-residue (Å²): 131,86,76,74,82,75,83,74,71,56,64,70,44,75,46,65,44,86,91,81,65,51,74,47,64,37,76,73,78,65,46,81,54,72,97,64,90,81,61,87,92,59,63,66,44,77,48,69,49,98,88,68,50,40,36,33,29,42,44,71,69,55,70,66,66,86,58,79,88,69,53,87,86,71,47,80,133

Foldseek 3Di:
DDDDPPPWDDFQDKDADPPPRDIDTHHGDAAEDEPDDDDPPFDWDWDADPVRGIYIYGPCVVPVPPDDDDDPVRDDD